Protein AF-A0A2X2SZ87-F1 (afdb_monomer_lite)

InterPro domains:
  IPR000485 AsnC-type HTH domain [PR00033] (6-22)
  IPR000485 AsnC-type HTH domain [PR00033] (22-33)
  IPR000485 AsnC-type HTH domain [PR00033] (33-52)
  IPR000485 AsnC-type HTH domain [PS50956] (6-67)
  IPR019888 Transcription regulator AsnC-like [SM00344] (6-84)
  IPR036388 Winged helix-like DNA-binding domain superfamily [G3DSA:1.10.10.10] (1-55)
  IPR036390 Winged helix DNA-binding domain superfamily [SSF46785] (4-66)
  IPR050684 Transcriptional regulator Lrp/AsnC/Siroheme decarboxylase [PTHR43413] (5-72)

Organism: Capnocytophaga ochracea (NCBI:txid1018)

Structure (mmCIF, N/CA/C/O backbone):
data_AF-A0A2X2SZ87-F1
#
_entry.id   AF-A0A2X2SZ87-F1
#
loop_
_atom_site.group_PDB
_atom_sit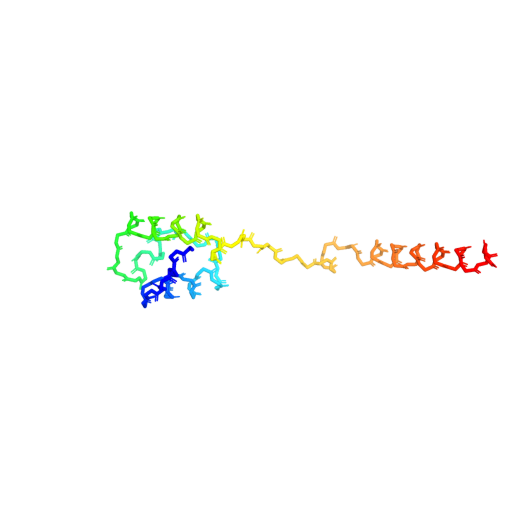e.id
_atom_site.type_symbol
_atom_site.label_atom_id
_atom_site.label_alt_id
_atom_site.label_comp_id
_atom_site.label_asym_id
_atom_site.label_entity_id
_atom_site.label_seq_id
_atom_site.pdbx_PDB_ins_code
_atom_site.Cartn_x
_atom_site.Cartn_y
_atom_site.Cartn_z
_atom_site.occupancy
_atom_site.B_iso_or_equiv
_atom_site.auth_seq_id
_atom_site.auth_comp_id
_atom_site.auth_asym_id
_atom_site.auth_atom_id
_atom_site.pdbx_PD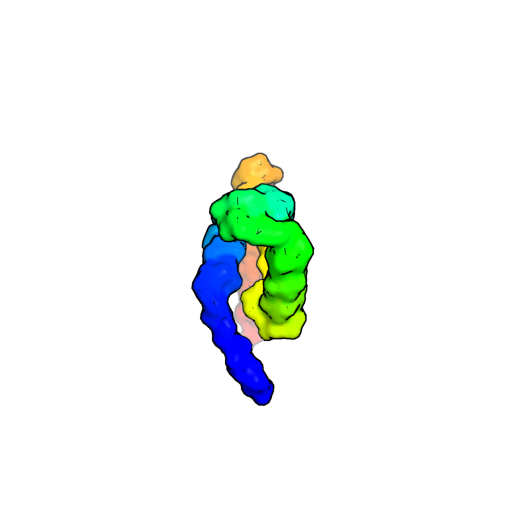B_model_num
ATOM 1 N N . MET A 1 1 ? 5.200 -17.102 15.392 1.00 50.47 1 MET A N 1
ATOM 2 C CA . MET A 1 1 ? 4.587 -15.867 14.855 1.00 50.47 1 MET A CA 1
ATOM 3 C C . MET A 1 1 ? 3.109 -16.131 14.637 1.00 50.47 1 MET A C 1
ATOM 5 O O . MET A 1 1 ? 2.782 -17.164 14.063 1.00 50.47 1 MET A O 1
ATOM 9 N N . ALA A 1 2 ? 2.224 -15.274 15.146 1.00 56.44 2 ALA A N 1
ATOM 10 C CA . ALA A 1 2 ? 0.791 -15.418 14.902 1.00 56.44 2 ALA A CA 1
ATOM 11 C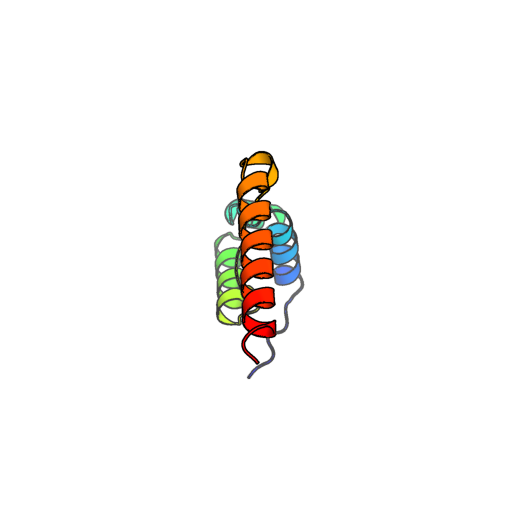 C . ALA A 1 2 ? 0.515 -15.231 13.403 1.00 56.44 2 ALA A C 1
ATOM 13 O O . ALA A 1 2 ? 0.965 -14.256 12.805 1.00 56.44 2 ALA A O 1
ATOM 14 N N . LYS A 1 3 ? -0.186 -16.186 12.789 1.00 70.00 3 LYS A N 1
ATOM 15 C CA . LYS A 1 3 ? -0.571 -16.117 11.379 1.00 70.00 3 LYS A CA 1
ATOM 16 C C . LYS A 1 3 ? -1.670 -15.064 11.247 1.00 70.00 3 LYS A C 1
ATOM 18 O O . LYS A 1 3 ? -2.800 -15.314 11.661 1.00 70.00 3 LYS A O 1
ATOM 23 N N . TYR A 1 4 ? -1.337 -13.888 10.721 1.00 82.31 4 TYR A N 1
ATOM 24 C CA . TYR A 1 4 ? -2.355 -12.895 10.392 1.00 82.31 4 TYR A CA 1
ATOM 25 C C . TYR A 1 4 ? -3.261 -13.462 9.301 1.00 82.31 4 TYR A C 1
ATOM 27 O O . TYR A 1 4 ? -2.782 -13.937 8.269 1.00 82.31 4 TYR A O 1
ATOM 35 N N . ARG A 1 5 ? -4.567 -13.461 9.557 1.00 87.50 5 ARG A N 1
ATOM 36 C CA . ARG A 1 5 ? -5.570 -13.890 8.589 1.00 87.50 5 ARG A CA 1
ATOM 37 C C . ARG A 1 5 ? -6.170 -12.633 7.980 1.00 87.50 5 ARG A C 1
ATOM 39 O O . ARG A 1 5 ? -6.856 -11.905 8.687 1.00 87.50 5 ARG A O 1
ATOM 46 N N . LEU A 1 6 ? -5.879 -12.406 6.700 1.00 91.62 6 LEU A N 1
ATOM 47 C CA . LEU A 1 6 ? -6.527 -11.359 5.915 1.00 91.62 6 LEU A CA 1
ATOM 48 C C . LEU A 1 6 ? -8.036 -11.595 5.941 1.00 91.62 6 LEU A C 1
ATOM 50 O O . LEU A 1 6 ? -8.493 -12.721 5.712 1.00 91.62 6 LEU A O 1
ATOM 54 N N . ASP A 1 7 ? -8.784 -10.548 6.263 1.00 93.38 7 ASP A N 1
ATOM 55 C CA . ASP A 1 7 ? -10.232 -10.553 6.115 1.00 93.38 7 ASP A CA 1
ATOM 56 C C . ASP A 1 7 ? -10.637 -10.062 4.718 1.00 93.38 7 ASP A C 1
ATOM 58 O O . ASP A 1 7 ? -9.808 -9.642 3.909 1.00 93.38 7 ASP A O 1
ATOM 62 N N . GLU A 1 8 ? -11.930 -10.140 4.410 1.00 94.88 8 GLU A N 1
ATOM 63 C CA . GLU A 1 8 ? -12.447 -9.709 3.108 1.00 94.88 8 GLU A CA 1
ATOM 64 C C . GLU A 1 8 ? -12.209 -8.219 2.836 1.00 94.88 8 GLU A C 1
ATOM 66 O O . GLU A 1 8 ? -12.102 -7.817 1.680 1.00 94.88 8 GLU A O 1
ATOM 71 N N . MET A 1 9 ? -12.123 -7.390 3.879 1.00 94.75 9 MET A N 1
ATOM 72 C CA . MET A 1 9 ? -11.892 -5.958 3.721 1.00 94.75 9 MET A CA 1
ATOM 73 C C . MET A 1 9 ? -10.436 -5.677 3.353 1.00 94.75 9 MET A C 1
ATOM 75 O O . MET A 1 9 ? -10.178 -4.882 2.456 1.00 94.75 9 MET A O 1
ATOM 79 N N . ASP A 1 10 ? -9.492 -6.357 4.002 1.00 95.19 10 ASP A N 1
ATOM 80 C CA . ASP A 1 10 ? -8.072 -6.282 3.667 1.00 95.19 10 ASP A CA 1
ATOM 81 C C . ASP A 1 10 ? -7.836 -6.708 2.213 1.00 95.19 10 ASP A C 1
ATOM 83 O O . ASP A 1 10 ? -7.123 -6.023 1.484 1.00 95.19 10 ASP A O 1
ATOM 87 N N . LEU A 1 11 ? -8.486 -7.791 1.768 1.00 95.69 11 LEU A N 1
ATOM 88 C CA . LEU A 1 11 ? -8.406 -8.253 0.378 1.00 95.69 11 LEU A CA 1
ATOM 89 C C . LEU A 1 11 ? -8.936 -7.203 -0.606 1.00 95.69 11 LEU A C 1
ATOM 91 O O . LEU A 1 11 ? -8.255 -6.884 -1.573 1.00 95.69 11 LEU A O 1
ATOM 95 N N . LYS A 1 12 ? -10.090 -6.590 -0.322 1.00 96.88 12 LYS A N 1
ATOM 96 C CA . LYS A 1 12 ? -10.647 -5.522 -1.167 1.00 96.88 12 LYS A CA 1
ATOM 97 C C . LYS A 1 12 ? -9.766 -4.271 -1.217 1.00 96.88 12 LYS A C 1
ATOM 99 O O . LYS A 1 12 ? -9.661 -3.638 -2.264 1.00 96.88 12 LYS A O 1
ATOM 104 N N . ILE A 1 13 ? -9.137 -3.899 -0.100 1.00 96.12 13 ILE A N 1
ATOM 105 C CA . ILE A 1 13 ? -8.165 -2.795 -0.068 1.00 96.12 13 ILE A CA 1
ATOM 106 C C . ILE A 1 13 ? -6.972 -3.134 -0.968 1.00 96.12 13 ILE A C 1
ATOM 108 O O . ILE A 1 13 ? -6.548 -2.290 -1.756 1.00 96.12 13 ILE A O 1
ATOM 112 N N . LEU A 1 14 ? -6.448 -4.359 -0.868 1.00 95.12 14 LEU A N 1
ATOM 113 C CA . LEU A 1 14 ? -5.334 -4.817 -1.693 1.00 95.12 14 LEU A CA 1
ATOM 114 C C . LEU A 1 14 ? -5.696 -4.832 -3.179 1.00 95.12 14 LEU A C 1
ATOM 116 O O . LEU A 1 14 ? -4.907 -4.322 -3.963 1.00 95.12 14 LEU A O 1
ATOM 120 N N . ASP A 1 15 ? -6.876 -5.323 -3.562 1.00 95.50 15 ASP A N 1
ATOM 121 C CA . ASP A 1 15 ? -7.324 -5.335 -4.962 1.00 95.50 15 ASP A CA 1
ATOM 122 C C . ASP A 1 15 ? -7.299 -3.925 -5.571 1.00 95.50 15 ASP A C 1
ATOM 124 O O . ASP A 1 15 ? -6.731 -3.711 -6.642 1.00 95.50 15 ASP A O 1
ATOM 128 N N . ILE A 1 16 ? -7.818 -2.930 -4.844 1.00 95.12 16 ILE A N 1
ATOM 129 C CA . ILE A 1 16 ? -7.820 -1.532 -5.297 1.00 95.12 16 ILE A CA 1
ATOM 130 C C . ILE A 1 16 ? -6.393 -0.974 -5.435 1.00 95.12 16 ILE A C 1
ATOM 132 O O . ILE A 1 16 ? -6.105 -0.231 -6.374 1.00 95.12 16 ILE A O 1
ATOM 136 N N . LEU A 1 17 ? -5.498 -1.297 -4.498 1.00 93.38 17 LEU A N 1
ATOM 137 C CA . LEU A 1 17 ? -4.115 -0.805 -4.509 1.00 93.38 17 LEU A CA 1
ATOM 138 C C . LEU A 1 17 ? -3.215 -1.556 -5.498 1.00 93.38 17 LEU A C 1
ATOM 140 O O . LEU A 1 17 ? -2.194 -1.016 -5.917 1.00 93.38 17 LEU A O 1
ATOM 144 N N . ILE A 1 18 ? -3.569 -2.783 -5.880 1.00 92.31 18 ILE A N 1
ATOM 145 C CA . ILE A 1 18 ? -2.895 -3.529 -6.949 1.00 92.31 18 ILE A CA 1
ATOM 146 C C . ILE A 1 18 ? -3.184 -2.879 -8.303 1.00 92.31 18 ILE A C 1
ATOM 148 O O . ILE A 1 18 ? -2.281 -2.784 -9.132 1.00 92.31 18 ILE A O 1
ATOM 152 N N . GLU A 1 19 ? -4.411 -2.398 -8.516 1.00 92.00 19 GLU A N 1
ATOM 153 C CA . GLU A 1 19 ? -4.760 -1.628 -9.713 1.00 92.00 19 GLU A CA 1
ATOM 154 C C . GLU A 1 19 ? -4.054 -0.267 -9.749 1.00 92.00 19 GLU A C 1
ATOM 156 O O . GLU A 1 19 ? -3.481 0.109 -10.772 1.00 92.00 19 GLU A O 1
ATOM 161 N N . ASP A 1 20 ? -4.073 0.472 -8.635 1.00 90.50 20 ASP A N 1
ATOM 162 C CA . ASP A 1 20 ? -3.360 1.743 -8.503 1.00 90.50 20 ASP A CA 1
ATOM 163 C C . ASP A 1 20 ? -2.852 1.973 -7.075 1.00 90.50 20 ASP A C 1
ATOM 165 O O . ASP A 1 20 ? -3.562 2.462 -6.192 1.00 90.50 20 ASP A O 1
ATOM 169 N N . ALA A 1 21 ? -1.565 1.697 -6.869 1.00 91.06 21 ALA A N 1
ATOM 170 C CA . ALA A 1 21 ? -0.902 1.878 -5.581 1.00 91.06 21 ALA A CA 1
ATOM 171 C C . ALA A 1 21 ? -0.801 3.351 -5.141 1.00 91.06 21 ALA A C 1
ATOM 173 O O . ALA A 1 21 ? -0.481 3.623 -3.985 1.00 91.06 21 ALA A O 1
ATOM 174 N N . ARG A 1 22 ? -1.048 4.317 -6.039 1.00 90.31 22 ARG A N 1
ATOM 175 C CA . ARG A 1 22 ? -1.014 5.759 -5.731 1.00 90.31 22 ARG A CA 1
ATOM 176 C C . ARG A 1 22 ? -2.382 6.315 -5.352 1.00 90.31 22 ARG A C 1
ATOM 178 O O . ARG A 1 22 ? -2.489 7.508 -5.060 1.00 90.31 22 ARG A O 1
ATOM 185 N N . LYS A 1 23 ? -3.424 5.482 -5.365 1.00 92.62 23 LYS A N 1
ATOM 186 C CA . LYS A 1 23 ? -4.788 5.919 -5.087 1.00 92.62 23 LYS A CA 1
ATOM 187 C C . LYS A 1 23 ? -4.890 6.475 -3.659 1.00 92.62 23 LYS A C 1
ATOM 189 O O . LYS A 1 23 ? -4.485 5.800 -2.709 1.00 92.62 23 LYS A O 1
ATOM 194 N N . PRO A 1 24 ? -5.437 7.691 -3.466 1.00 94.38 24 PRO A N 1
ATOM 195 C CA . PRO A 1 24 ? -5.584 8.264 -2.136 1.00 94.38 24 PRO A CA 1
ATOM 196 C C . PRO A 1 24 ? -6.443 7.377 -1.233 1.00 94.38 24 PRO A C 1
ATOM 198 O O . PRO A 1 24 ? -7.510 6.914 -1.635 1.00 94.38 24 PRO A O 1
ATOM 201 N N . TYR A 1 25 ? -6.042 7.206 0.029 1.00 94.38 25 TYR A N 1
ATOM 202 C CA . TYR A 1 25 ? -6.780 6.355 0.975 1.00 94.38 25 TYR A CA 1
ATOM 203 C C . TYR A 1 25 ? -8.217 6.833 1.216 1.00 94.38 25 TYR A C 1
ATOM 205 O O . TYR A 1 25 ? -9.081 6.029 1.546 1.00 94.38 25 TYR A O 1
ATOM 213 N N . ILE A 1 26 ? -8.491 8.126 1.015 1.00 95.38 26 ILE A N 1
ATOM 214 C CA . ILE A 1 26 ? -9.847 8.692 1.059 1.00 95.38 26 ILE A CA 1
ATOM 215 C C . ILE A 1 26 ? -10.727 8.098 -0.047 1.00 95.38 26 ILE A C 1
ATOM 217 O O . ILE A 1 26 ? -11.898 7.817 0.190 1.00 95.38 26 ILE A O 1
ATOM 221 N N . ASP A 1 27 ? -10.179 7.880 -1.238 1.00 95.94 27 ASP A N 1
ATOM 222 C CA . ASP A 1 27 ? -10.938 7.344 -2.367 1.00 95.94 27 ASP A CA 1
ATOM 223 C C . ASP A 1 27 ? -11.100 5.827 -2.263 1.00 95.94 27 ASP A C 1
ATOM 225 O O . ASP A 1 27 ? -12.165 5.305 -2.585 1.00 95.94 27 ASP A O 1
ATOM 229 N N . VAL A 1 28 ? -10.097 5.125 -1.721 1.00 96.25 28 VAL A N 1
ATOM 230 C CA . VAL A 1 28 ? -10.229 3.709 -1.329 1.00 96.25 28 VAL A CA 1
ATOM 231 C C . VAL A 1 28 ? -11.332 3.547 -0.276 1.00 96.25 28 VAL A C 1
ATOM 233 O O . VAL A 1 28 ? -12.190 2.679 -0.394 1.00 96.25 28 VAL A O 1
ATOM 236 N N . ALA A 1 29 ? -11.352 4.429 0.725 1.00 96.50 29 ALA A N 1
ATOM 237 C CA . ALA A 1 29 ? -12.346 4.435 1.791 1.00 96.50 29 ALA A CA 1
ATOM 238 C C . ALA A 1 29 ? -13.769 4.675 1.261 1.00 96.50 29 ALA A C 1
ATOM 240 O O . ALA A 1 29 ? -14.685 3.941 1.625 1.00 96.50 29 ALA A O 1
ATOM 241 N N . LYS A 1 30 ? -13.942 5.635 0.341 1.00 96.50 30 LYS A N 1
ATOM 242 C CA . LYS A 1 30 ? -15.221 5.872 -0.351 1.00 96.50 30 LYS A CA 1
ATOM 243 C C . LYS A 1 30 ? -15.674 4.667 -1.173 1.00 96.50 30 LYS A C 1
ATOM 245 O O . LYS A 1 30 ? -16.855 4.348 -1.162 1.00 96.50 30 LYS A O 1
ATOM 250 N N . ALA A 1 31 ? -14.758 4.007 -1.882 1.00 95.62 31 ALA A N 1
ATOM 251 C CA . ALA A 1 31 ? -15.084 2.849 -2.716 1.00 95.62 31 ALA A CA 1
ATOM 252 C C . ALA A 1 31 ? -15.557 1.634 -1.898 1.00 95.62 31 ALA A C 1
ATOM 254 O O . ALA A 1 31 ? -16.322 0.817 -2.403 1.00 95.62 31 ALA A O 1
ATOM 255 N N . LEU A 1 32 ? -15.102 1.519 -0.648 1.00 95.50 32 LEU A N 1
ATOM 256 C CA . LEU A 1 32 ? -15.406 0.401 0.247 1.00 95.50 32 LEU A CA 1
ATOM 257 C C . LEU A 1 32 ? -16.423 0.742 1.348 1.00 95.50 32 LEU A C 1
ATOM 259 O O . LEU A 1 32 ? -16.696 -0.115 2.184 1.00 95.50 32 LEU A O 1
ATOM 263 N N . ASP A 1 33 ? -16.966 1.964 1.344 1.00 95.38 33 ASP A N 1
ATOM 264 C CA . ASP A 1 33 ? -17.894 2.493 2.355 1.00 95.38 33 ASP A CA 1
ATOM 265 C C . ASP A 1 33 ? -17.373 2.363 3.802 1.00 95.38 33 ASP A C 1
ATOM 267 O O . ASP A 1 33 ? -18.056 1.918 4.723 1.00 95.38 33 ASP A O 1
ATOM 271 N N . ILE A 1 34 ? -16.105 2.729 4.011 1.00 95.56 34 ILE A N 1
ATOM 272 C CA . ILE A 1 34 ? -15.450 2.723 5.328 1.00 95.56 34 ILE A CA 1
ATOM 273 C C . ILE A 1 34 ? -14.734 4.044 5.598 1.00 95.56 34 ILE A C 1
ATOM 275 O O . ILE A 1 34 ? -14.561 4.879 4.715 1.00 95.56 34 ILE A O 1
ATOM 279 N N . SER A 1 35 ? -14.289 4.257 6.840 1.00 95.56 35 SER A N 1
ATOM 280 C CA . SER A 1 35 ? -13.529 5.463 7.176 1.00 95.56 35 SER A CA 1
ATOM 281 C C . SER A 1 35 ? -12.101 5.414 6.618 1.00 95.56 35 SER A C 1
ATOM 283 O O . SER A 1 35 ? -11.451 4.364 6.604 1.00 95.56 35 SER A O 1
ATOM 285 N N . SER A 1 36 ? -11.561 6.574 6.235 1.00 94.19 36 SER A N 1
ATOM 286 C CA . SER A 1 36 ? -10.157 6.702 5.816 1.00 94.19 36 SER A CA 1
ATOM 287 C C . SER A 1 36 ? -9.172 6.293 6.918 1.00 94.19 36 SER A C 1
ATOM 289 O O . SER A 1 36 ? -8.116 5.732 6.626 1.00 94.19 36 SER A O 1
ATOM 291 N N . GLY A 1 37 ? -9.537 6.502 8.188 1.00 95.31 37 GLY A N 1
ATOM 292 C CA . GLY A 1 37 ? -8.769 6.024 9.339 1.00 95.31 37 GLY A CA 1
ATOM 293 C C . GLY A 1 37 ? -8.697 4.496 9.400 1.00 95.31 37 GLY A C 1
ATOM 294 O O . GLY A 1 37 ? -7.627 3.944 9.644 1.00 95.31 37 GLY A O 1
ATOM 295 N N . THR A 1 38 ? -9.803 3.805 9.102 1.00 95.06 38 THR A N 1
ATOM 296 C CA . THR A 1 38 ? -9.854 2.335 9.044 1.00 95.06 38 THR A CA 1
ATOM 297 C C . THR A 1 38 ? -8.942 1.791 7.948 1.00 95.06 38 THR A C 1
ATOM 299 O O . THR A 1 38 ? -8.193 0.849 8.203 1.00 95.06 38 THR A O 1
ATOM 302 N N . VAL A 1 39 ? -8.960 2.401 6.757 1.00 96.31 39 VAL A N 1
ATOM 303 C CA . VAL A 1 39 ? -8.058 2.033 5.652 1.00 96.31 39 VAL A CA 1
ATOM 304 C C . VAL A 1 39 ? -6.595 2.199 6.069 1.00 96.31 39 VAL A C 1
ATOM 306 O O . VAL A 1 39 ? -5.811 1.267 5.917 1.00 96.31 39 VAL A O 1
ATOM 309 N N . ASN A 1 40 ? -6.237 3.342 6.665 1.00 95.56 40 ASN A N 1
ATOM 310 C CA . ASN A 1 40 ? -4.865 3.624 7.097 1.00 95.56 40 ASN A CA 1
ATOM 311 C C . ASN A 1 40 ? -4.354 2.588 8.115 1.00 95.56 40 ASN A C 1
ATOM 313 O O . ASN A 1 40 ? -3.286 2.009 7.924 1.00 95.56 40 ASN A O 1
ATOM 317 N N . VAL A 1 41 ? -5.147 2.288 9.151 1.00 95.88 41 VAL A N 1
ATOM 318 C CA . VAL A 1 41 ? -4.783 1.295 10.178 1.00 95.88 41 VAL A CA 1
ATOM 319 C C . VAL A 1 41 ? -4.579 -0.094 9.569 1.00 95.88 41 VAL A C 1
ATOM 321 O O . VAL A 1 41 ? -3.627 -0.783 9.931 1.00 95.88 41 VAL A O 1
ATOM 324 N N . ARG A 1 42 ? -5.448 -0.509 8.641 1.00 95.44 42 ARG A N 1
ATOM 325 C CA . ARG A 1 42 ? -5.349 -1.817 7.975 1.00 95.44 42 ARG A CA 1
ATOM 326 C C . ARG A 1 42 ? -4.116 -1.917 7.084 1.00 95.44 42 ARG A C 1
ATOM 328 O O . ARG A 1 42 ? -3.366 -2.881 7.214 1.00 95.44 42 ARG A O 1
ATOM 335 N N . ILE A 1 43 ? -3.866 -0.910 6.246 1.00 94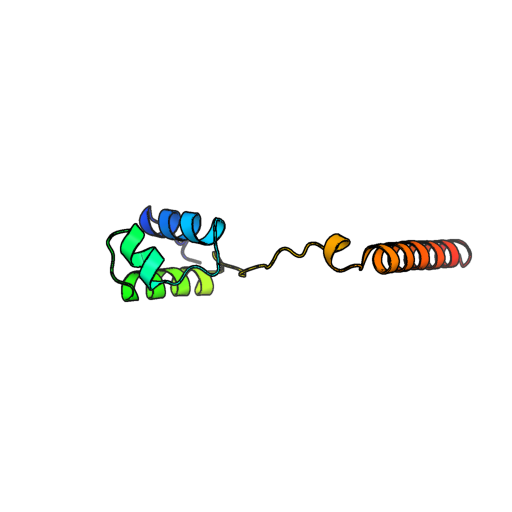.31 43 ILE A N 1
ATOM 336 C CA . ILE A 1 43 ? -2.676 -0.857 5.383 1.00 94.31 43 ILE A CA 1
ATOM 337 C C . ILE A 1 43 ? -1.408 -0.915 6.231 1.00 94.31 43 ILE A C 1
ATOM 339 O O . ILE A 1 43 ? -0.583 -1.802 6.030 1.00 94.31 43 ILE A O 1
ATOM 343 N N . ARG A 1 44 ? -1.298 -0.050 7.244 1.00 94.38 44 ARG A N 1
ATOM 344 C CA . ARG A 1 44 ? -0.130 -0.001 8.127 1.00 94.38 44 ARG A CA 1
ATOM 345 C C . ARG A 1 44 ? 0.118 -1.331 8.834 1.00 94.38 44 ARG A C 1
ATOM 347 O O . ARG A 1 44 ? 1.251 -1.788 8.921 1.00 94.38 44 ARG A O 1
ATOM 354 N N . LYS A 1 45 ? -0.944 -1.999 9.288 1.00 94.19 45 LYS A N 1
ATOM 355 C CA . LYS A 1 45 ? -0.836 -3.332 9.886 1.00 94.19 45 LYS A CA 1
ATOM 356 C C . LYS A 1 45 ? -0.321 -4.366 8.881 1.00 94.19 45 LYS A C 1
ATOM 358 O O . LYS A 1 45 ? 0.524 -5.181 9.234 1.00 94.19 45 LYS A O 1
ATOM 363 N N . MET A 1 46 ? -0.800 -4.343 7.638 1.00 93.94 46 MET A N 1
ATOM 364 C CA . MET A 1 46 ? -0.317 -5.238 6.580 1.00 93.94 46 MET A CA 1
ATOM 365 C C . MET A 1 46 ? 1.144 -4.962 6.184 1.00 93.94 46 MET A C 1
ATOM 367 O O . MET A 1 46 ? 1.865 -5.911 5.873 1.00 93.94 46 MET A O 1
ATOM 371 N N . GLU A 1 47 ? 1.599 -3.708 6.230 1.00 93.69 47 GLU A N 1
ATOM 372 C CA . GLU A 1 47 ? 3.009 -3.322 6.048 1.00 93.69 47 GLU A CA 1
ATOM 373 C C . GLU A 1 47 ? 3.888 -3.832 7.198 1.00 93.69 47 GLU A C 1
ATOM 375 O O . GLU A 1 47 ? 4.897 -4.493 6.961 1.00 93.69 47 GLU A O 1
ATOM 380 N N . GLU A 1 48 ? 3.478 -3.607 8.451 1.00 93.56 48 GLU A N 1
ATOM 381 C CA . GLU A 1 48 ? 4.190 -4.074 9.654 1.00 93.56 48 GLU A CA 1
ATOM 382 C C . GLU A 1 48 ? 4.318 -5.607 9.695 1.00 93.56 48 GLU A C 1
ATOM 384 O O . GLU A 1 48 ? 5.307 -6.150 10.188 1.00 93.56 48 GLU A O 1
ATOM 389 N N . LEU A 1 49 ? 3.333 -6.316 9.140 1.00 92.25 49 LEU A N 1
ATOM 390 C CA . LEU A 1 49 ? 3.333 -7.774 9.005 1.00 92.25 49 LEU A CA 1
ATOM 391 C C . LEU A 1 49 ? 4.120 -8.283 7.784 1.00 92.25 49 LEU A C 1
ATOM 393 O O . LEU A 1 49 ? 4.251 -9.496 7.615 1.00 92.25 49 LEU A O 1
ATOM 397 N N . GLY A 1 50 ? 4.618 -7.392 6.922 1.00 91.94 50 GLY A N 1
ATOM 398 C CA . GLY A 1 50 ? 5.343 -7.739 5.697 1.00 91.94 50 GLY A CA 1
ATOM 399 C C . GLY A 1 50 ? 4.475 -8.360 4.596 1.00 91.94 50 GLY A C 1
ATOM 400 O O . GLY A 1 50 ? 5.009 -8.971 3.666 1.00 91.94 50 GLY A O 1
ATOM 401 N N . ILE A 1 51 ? 3.147 -8.228 4.698 1.00 92.44 51 ILE A N 1
ATOM 402 C CA . ILE A 1 51 ? 2.196 -8.624 3.650 1.00 92.44 51 ILE A CA 1
ATOM 403 C C . ILE A 1 51 ? 2.310 -7.637 2.486 1.00 92.44 51 ILE A C 1
ATOM 405 O O . ILE A 1 51 ? 2.492 -8.050 1.342 1.00 92.44 51 ILE A O 1
ATOM 409 N N . ILE A 1 52 ? 2.283 -6.337 2.793 1.00 92.62 52 ILE A N 1
ATOM 410 C CA . ILE A 1 52 ? 2.655 -5.279 1.852 1.00 92.62 52 ILE A CA 1
ATOM 411 C C . ILE A 1 52 ? 4.159 -5.061 1.994 1.00 92.62 52 ILE A C 1
ATOM 413 O O . ILE A 1 52 ? 4.638 -4.641 3.043 1.00 92.62 52 ILE A O 1
ATOM 417 N N . LYS A 1 53 ? 4.913 -5.387 0.940 1.00 89.62 53 LYS A N 1
ATOM 418 C CA . LYS A 1 53 ? 6.379 -5.263 0.936 1.00 89.62 53 LYS A CA 1
ATOM 419 C C . LYS A 1 53 ? 6.856 -3.922 0.387 1.00 89.62 53 LYS A C 1
ATOM 421 O O . LYS A 1 53 ? 7.806 -3.354 0.914 1.00 89.62 53 LYS A O 1
ATOM 426 N N . SER A 1 54 ? 6.241 -3.449 -0.695 1.00 83.06 54 SER A N 1
ATOM 427 C CA . SER A 1 54 ? 6.581 -2.182 -1.346 1.00 83.06 54 SER A CA 1
ATOM 428 C C . SER A 1 54 ? 5.513 -1.773 -2.363 1.00 83.06 54 SER A C 1
ATOM 430 O O . SER A 1 54 ? 4.829 -2.627 -2.927 1.00 83.06 54 SER A O 1
ATOM 432 N N . SER A 1 55 ? 5.408 -0.469 -2.642 1.00 81.88 55 SER A N 1
ATOM 433 C CA . SER A 1 55 ? 4.749 0.041 -3.849 1.00 81.88 55 SER A CA 1
ATOM 434 C C . SER A 1 55 ? 5.799 0.182 -4.955 1.00 81.88 55 SER A C 1
ATOM 436 O O . SER A 1 55 ? 6.638 1.086 -4.909 1.00 81.88 55 SER A O 1
ATOM 438 N N . ALA A 1 56 ? 5.802 -0.731 -5.925 1.00 79.31 56 ALA A N 1
ATOM 439 C CA . ALA 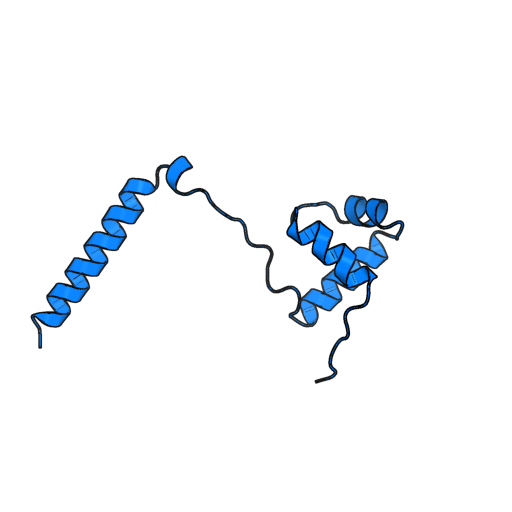A 1 56 ? 6.743 -0.679 -7.039 1.00 79.31 56 ALA A CA 1
ATOM 440 C C . ALA A 1 56 ? 6.182 0.155 -8.198 1.00 79.31 56 ALA A C 1
ATOM 442 O O . ALA A 1 56 ? 5.006 0.055 -8.539 1.00 79.31 56 ALA A O 1
ATOM 443 N N . ILE A 1 57 ? 7.045 0.954 -8.827 1.00 80.88 57 ILE A N 1
ATOM 444 C CA . ILE A 1 57 ? 6.736 1.655 -10.076 1.00 80.88 57 ILE A CA 1
ATOM 445 C C . ILE A 1 57 ? 7.290 0.812 -11.225 1.00 80.88 57 ILE A C 1
ATOM 447 O O . ILE A 1 57 ? 8.475 0.483 -11.230 1.00 80.88 57 ILE A O 1
ATOM 451 N N . SER A 1 58 ? 6.439 0.475 -12.196 1.00 81.94 58 SER A N 1
ATOM 452 C CA . SER A 1 58 ? 6.874 -0.149 -13.448 1.00 81.94 58 SER A CA 1
ATOM 453 C C . SER A 1 58 ? 7.311 0.939 -14.427 1.00 81.94 58 SER A C 1
ATOM 455 O O . SER A 1 58 ? 6.544 1.861 -14.710 1.00 81.94 58 SER A O 1
ATOM 457 N N . LEU A 1 59 ? 8.554 0.862 -14.901 1.00 85.31 59 LEU A N 1
ATOM 458 C CA . LEU A 1 59 ? 9.139 1.835 -15.819 1.00 85.31 59 LEU A CA 1
ATOM 459 C C . LEU A 1 59 ? 9.192 1.259 -17.233 1.00 85.31 59 LEU A C 1
ATOM 461 O O . LEU A 1 59 ? 9.643 0.134 -17.439 1.00 85.31 59 LEU A O 1
ATOM 465 N N . ASP A 1 60 ? 8.779 2.063 -18.208 1.00 86.19 60 ASP A N 1
ATOM 466 C CA . ASP A 1 60 ? 8.952 1.758 -19.626 1.00 86.19 60 ASP A CA 1
ATOM 467 C C . ASP A 1 60 ? 10.307 2.306 -20.099 1.00 86.19 60 ASP A C 1
ATOM 469 O O . ASP A 1 60 ? 10.452 3.480 -20.453 1.00 86.19 60 ASP A O 1
ATOM 473 N N . TYR A 1 61 ? 11.322 1.444 -20.064 1.00 82.56 61 TYR A N 1
ATOM 474 C CA . TYR A 1 61 ? 12.689 1.802 -20.438 1.00 82.56 61 TYR A CA 1
ATOM 475 C C . TYR A 1 61 ? 12.850 2.133 -21.929 1.00 82.56 61 TYR A C 1
ATOM 477 O O . TYR A 1 61 ? 13.761 2.892 -22.275 1.00 82.56 61 TYR A O 1
ATOM 485 N N . GLU A 1 62 ? 11.982 1.612 -22.803 1.00 81.06 62 GLU A N 1
ATOM 486 C CA . GLU A 1 62 ? 12.026 1.916 -24.237 1.00 81.06 62 GLU A CA 1
ATOM 487 C C . GLU A 1 62 ? 11.624 3.368 -24.482 1.00 81.06 62 GLU A C 1
ATOM 489 O O . GLU A 1 62 ? 12.343 4.122 -25.140 1.00 81.06 62 GLU A O 1
ATOM 494 N N . ARG A 1 63 ? 10.518 3.802 -23.869 1.00 83.88 63 ARG A N 1
ATOM 495 C CA . ARG A 1 63 ? 10.036 5.189 -23.973 1.00 83.88 63 ARG A CA 1
ATOM 496 C C . ARG A 1 63 ? 10.946 6.200 -23.298 1.00 83.88 63 ARG A C 1
ATOM 498 O O . ARG A 1 63 ? 10.943 7.371 -23.664 1.00 83.88 63 ARG A O 1
ATOM 505 N N . MET A 1 64 ? 11.729 5.758 -22.324 1.00 84.94 64 MET A N 1
ATOM 506 C CA . MET A 1 64 ? 12.722 6.590 -21.656 1.00 84.94 64 MET A CA 1
ATOM 507 C C . MET A 1 64 ? 14.039 6.708 -22.453 1.00 84.94 64 MET A C 1
ATOM 509 O O . MET A 1 64 ? 14.960 7.384 -22.002 1.00 84.94 64 MET A O 1
ATOM 513 N N . GLY A 1 65 ? 14.148 6.078 -23.633 1.00 77.12 65 GLY A N 1
ATOM 514 C CA . GLY A 1 65 ? 15.332 6.165 -24.495 1.00 77.12 65 GLY A CA 1
ATOM 515 C C . GLY A 1 65 ? 16.535 5.358 -23.992 1.00 77.12 65 GLY A C 1
ATOM 516 O O . GLY A 1 65 ? 17.645 5.527 -24.496 1.00 77.12 65 GLY A O 1
ATOM 517 N N . TYR A 1 66 ? 16.333 4.457 -23.021 1.00 74.06 66 TYR A N 1
ATOM 518 C CA . TYR A 1 66 ? 17.395 3.630 -22.432 1.00 74.06 66 TYR A CA 1
ATOM 519 C C . TYR A 1 66 ? 17.708 2.358 -23.234 1.00 74.06 66 TYR A C 1
ATOM 521 O O . TYR A 1 66 ? 18.572 1.580 -22.823 1.00 74.06 66 TYR A O 1
ATOM 529 N N . THR A 1 67 ? 17.083 2.147 -24.396 1.00 64.56 67 THR A N 1
ATOM 530 C CA . THR A 1 67 ? 17.304 0.965 -25.250 1.00 64.56 67 THR A CA 1
ATOM 531 C C . THR A 1 67 ? 18.787 0.754 -25.584 1.00 64.56 67 THR A C 1
ATOM 533 O O . THR A 1 67 ? 19.284 -0.371 -25.531 1.00 64.56 67 THR A O 1
ATOM 536 N N . LEU A 1 68 ? 19.537 1.833 -25.841 1.00 61.00 68 LEU A N 1
ATOM 537 C CA . LEU A 1 68 ? 20.979 1.759 -26.114 1.00 61.00 68 LEU A CA 1
ATOM 538 C C . LEU A 1 68 ? 21.796 1.381 -24.870 1.00 61.00 68 LEU A C 1
ATOM 540 O O . LEU A 1 68 ? 22.716 0.571 -24.965 1.00 61.00 68 LEU A O 1
ATOM 544 N N . LEU A 1 69 ? 21.454 1.915 -23.695 1.00 66.62 69 LEU A N 1
ATOM 545 C CA . LEU A 1 69 ? 22.184 1.632 -22.455 1.00 66.62 69 LEU A CA 1
ATOM 546 C C . LEU A 1 69 ? 21.997 0.175 -22.006 1.00 66.62 69 LEU A C 1
ATOM 548 O O . LEU A 1 69 ? 22.961 -0.454 -21.571 1.00 66.62 69 LEU A O 1
ATOM 552 N N . LEU A 1 70 ? 20.806 -0.402 -22.200 1.00 68.12 70 LEU A N 1
ATOM 553 C CA . LEU A 1 70 ? 20.556 -1.828 -21.949 1.00 68.12 70 LEU A CA 1
ATOM 554 C C . LEU A 1 70 ? 21.394 -2.737 -22.863 1.00 68.12 70 LEU A C 1
ATOM 556 O O . LEU A 1 70 ? 21.931 -3.748 -22.397 1.00 68.12 70 LEU A O 1
ATOM 560 N N . MET A 1 71 ? 21.566 -2.362 -24.136 1.00 71.62 71 MET A N 1
ATOM 561 C CA . MET A 1 71 ? 22.422 -3.094 -25.076 1.00 71.62 71 MET A CA 1
ATOM 562 C C . MET A 1 71 ? 23.893 -3.052 -24.645 1.00 71.62 71 MET A C 1
ATOM 564 O O . MET A 1 71 ? 24.555 -4.088 -24.624 1.00 71.62 71 MET A O 1
ATOM 568 N N . TRP A 1 72 ? 24.392 -1.883 -24.236 1.00 79.25 72 TRP A N 1
ATOM 569 C CA . TRP A 1 72 ? 25.775 -1.712 -23.781 1.00 79.25 72 TRP A CA 1
ATOM 570 C C . TRP A 1 72 ? 26.073 -2.477 -22.489 1.00 79.25 72 TRP A C 1
ATOM 572 O O . TRP A 1 72 ? 27.102 -3.141 -22.408 1.00 79.25 72 TRP A O 1
ATOM 582 N N . VAL A 1 73 ? 25.174 -2.450 -21.500 1.00 78.62 73 VAL A N 1
ATOM 583 C CA . VAL A 1 73 ? 25.344 -3.198 -20.240 1.00 78.62 73 VAL A CA 1
ATOM 584 C C . VAL A 1 73 ? 25.339 -4.709 -20.487 1.00 78.62 73 VAL A C 1
ATOM 586 O O . VAL A 1 73 ? 26.182 -5.431 -19.951 1.00 78.62 73 VAL A O 1
ATOM 589 N N . SER A 1 74 ? 24.432 -5.189 -21.341 1.00 80.50 74 SER A N 1
ATOM 590 C CA . SER A 1 74 ? 24.349 -6.611 -21.700 1.00 80.50 74 SER A CA 1
ATOM 591 C C . SER A 1 74 ? 25.586 -7.071 -22.474 1.00 80.50 74 SER A C 1
ATOM 593 O O . SER A 1 74 ? 26.131 -8.142 -22.200 1.00 80.50 74 SER A O 1
ATOM 595 N N . PHE A 1 75 ? 26.077 -6.235 -23.391 1.00 87.06 75 PHE A N 1
ATOM 596 C CA . PHE A 1 75 ? 27.296 -6.489 -24.152 1.00 87.06 75 PHE A CA 1
ATOM 597 C C . PHE A 1 75 ? 28.541 -6.490 -23.256 1.00 87.06 75 PHE A C 1
ATOM 599 O O . PHE A 1 75 ? 29.325 -7.436 -23.283 1.00 87.06 75 PHE A O 1
ATOM 606 N N . TRP A 1 76 ? 28.693 -5.486 -22.389 1.00 85.88 76 TRP A N 1
ATOM 607 C CA . TRP A 1 76 ? 29.821 -5.377 -21.462 1.00 85.88 76 TRP A CA 1
ATOM 608 C C . TRP A 1 76 ? 29.873 -6.550 -20.473 1.00 85.88 76 TRP A C 1
ATOM 610 O O . TRP A 1 76 ? 30.942 -7.101 -20.213 1.00 85.88 76 TRP A O 1
ATOM 620 N N . SER A 1 77 ? 28.718 -7.010 -19.978 1.00 84.88 77 SER A N 1
ATOM 621 C CA . SER A 1 77 ? 28.628 -8.213 -19.139 1.00 84.88 77 SER A CA 1
ATOM 622 C C . SER A 1 77 ? 29.107 -9.477 -19.867 1.00 84.88 77 SER A C 1
ATOM 624 O O . SER A 1 77 ? 29.802 -10.302 -19.269 1.00 84.88 77 SER A O 1
ATOM 626 N N . ALA A 1 78 ? 28.783 -9.627 -21.156 1.00 87.31 78 ALA A N 1
ATOM 627 C CA . ALA A 1 78 ? 29.246 -10.752 -21.968 1.00 87.31 7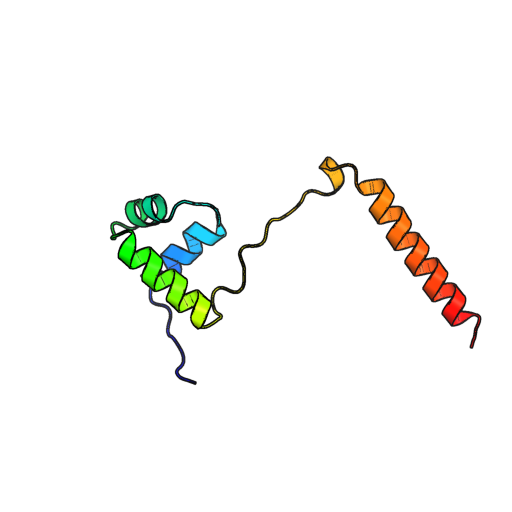8 ALA A CA 1
ATOM 628 C C . ALA A 1 78 ? 30.769 -10.724 -22.177 1.00 87.31 78 ALA A C 1
ATOM 630 O O . ALA A 1 78 ? 31.417 -11.759 -22.033 1.00 87.31 78 ALA A O 1
ATOM 631 N N . ILE A 1 79 ? 31.349 -9.545 -22.432 1.00 88.75 79 ILE A N 1
ATOM 632 C CA . ILE A 1 79 ? 32.805 -9.367 -22.553 1.00 88.75 79 ILE A CA 1
ATOM 633 C C . ILE A 1 79 ? 33.519 -9.727 -21.245 1.00 88.75 79 ILE A C 1
ATOM 635 O O . ILE A 1 79 ? 34.511 -10.455 -21.273 1.00 88.75 79 ILE A O 1
ATOM 639 N N . ILE A 1 80 ? 32.992 -9.296 -20.093 1.00 86.62 80 ILE A N 1
ATOM 640 C CA . ILE A 1 80 ? 33.548 -9.672 -18.784 1.00 86.62 80 ILE A CA 1
ATOM 641 C C . ILE A 1 80 ? 33.513 -11.193 -18.602 1.00 86.62 80 ILE A C 1
ATOM 643 O O . ILE A 1 80 ? 34.539 -11.790 -18.278 1.00 86.62 80 ILE A O 1
ATOM 647 N N . LYS A 1 81 ? 32.372 -11.846 -18.855 1.00 85.88 81 LYS A N 1
ATOM 648 C CA . LYS A 1 81 ? 32.256 -13.311 -18.745 1.00 85.88 81 LYS A CA 1
ATOM 649 C C . LYS A 1 81 ? 33.223 -14.044 -19.679 1.00 85.88 81 LYS A C 1
ATOM 651 O O . LYS A 1 81 ? 33.816 -15.038 -19.273 1.00 85.88 81 LYS A O 1
ATOM 656 N N . LEU A 1 82 ? 33.418 -13.537 -20.895 1.00 85.50 82 LEU A N 1
ATOM 657 C CA . LEU A 1 82 ? 34.361 -14.101 -21.860 1.00 85.50 82 LEU A CA 1
ATOM 658 C C . LEU A 1 82 ? 35.815 -13.956 -21.387 1.00 85.50 82 LEU A C 1
ATOM 660 O O . LEU A 1 82 ? 36.588 -14.904 -21.493 1.00 85.50 82 LEU A O 1
ATOM 664 N N . SER A 1 83 ? 36.175 -12.807 -20.806 1.00 84.62 83 SER A N 1
ATOM 665 C CA . SER A 1 83 ? 37.505 -12.597 -20.216 1.00 84.62 83 SER A CA 1
ATOM 666 C C . SER A 1 83 ? 37.767 -13.495 -19.004 1.00 84.62 83 SER A C 1
ATOM 668 O O . SER A 1 83 ? 38.878 -13.985 -18.848 1.00 84.62 83 SER A O 1
ATOM 670 N N . MET A 1 84 ? 36.746 -13.780 -18.184 1.00 82.31 84 MET A N 1
ATOM 671 C CA . MET A 1 84 ? 36.856 -14.731 -17.071 1.00 82.31 84 MET A CA 1
ATOM 672 C C . MET A 1 84 ? 37.073 -16.166 -17.562 1.00 82.31 84 MET A C 1
ATOM 674 O O . MET A 1 84 ? 37.824 -16.906 -16.938 1.00 82.31 84 MET A O 1
ATOM 678 N N . PHE A 1 85 ? 36.452 -16.550 -18.682 1.00 79.62 85 PHE A N 1
ATOM 679 C CA . PHE A 1 85 ? 36.640 -17.868 -19.295 1.00 79.62 85 PHE A CA 1
ATOM 680 C C . PHE A 1 85 ? 38.041 -18.054 -19.897 1.00 79.62 85 PHE A C 1
ATOM 682 O O . PHE A 1 85 ? 38.566 -19.156 -19.874 1.00 79.62 85 PHE A O 1
ATOM 689 N N . TRP A 1 86 ? 38.653 -16.986 -20.415 1.00 68.19 86 TRP A N 1
ATOM 690 C CA . TRP A 1 86 ? 40.014 -17.019 -20.970 1.00 68.19 86 TRP A CA 1
ATOM 691 C C . TRP A 1 86 ? 41.127 -16.964 -19.913 1.00 68.19 86 TRP A C 1
ATOM 693 O O . TRP A 1 86 ? 42.290 -17.175 -20.247 1.00 68.19 86 TRP A O 1
ATOM 703 N N . ASN A 1 87 ? 40.790 -16.646 -18.661 1.00 67.56 87 ASN A N 1
ATOM 704 C CA . ASN A 1 87 ? 41.751 -16.457 -17.572 1.00 67.56 87 ASN A CA 1
ATOM 705 C C . ASN A 1 87 ? 41.791 -17.646 -16.587 1.00 67.56 87 ASN A C 1
ATOM 707 O O . ASN A 1 87 ? 42.214 -17.478 -15.442 1.00 67.56 87 ASN A O 1
ATOM 711 N N . ASN A 1 88 ? 41.327 -18.820 -17.027 1.00 57.97 88 ASN A N 1
ATOM 712 C CA . ASN A 1 88 ? 41.346 -20.110 -16.330 1.00 57.97 88 ASN A CA 1
ATOM 713 C C . ASN A 1 88 ? 41.714 -21.224 -17.318 1.00 57.97 88 ASN A C 1
ATOM 715 O O . ASN A 1 88 ? 42.226 -22.265 -16.857 1.00 57.97 88 ASN A O 1
#

Sequence (88 aa):
MAKYRLDEMDLKILDILIEDARKPYIDVAKALDISSGTVNVRIRKMEELGIIKSSAISLDYERMGYTLLLMWVSFWSAIIKLSMFWNN

Foldseek 3Di:
DDDDDDDPLLVQLVVVCVVPVPDQLCVSCVVSVHDSVVSVVSVVVCVVVCVQVDDDDDDDCVVVVCPVVVVVVVVVVVVVVVVVVVVD

Secondary structure (DSSP, 8-state):
-------HHHHHHHHHHHH-TT--HHHHHHHTTS-HHHHHHHHHHHHHTTSS---PPP--TTTTTTHHHHHHHHHHHHHHHHHHHHT-

Radius of gyration: 21.61 Å; chains: 1; bounding box: 60×29×41 Å

pLDDT: mean 86.77, std 10.54, range [50.47, 96.88]